Protein AF-X0LIC2-F1 (afdb_monomer_lite)

Structure (mmCIF, N/CA/C/O backbone):
data_AF-X0LIC2-F1
#
_entry.id   AF-X0LIC2-F1
#
loop_
_atom_site.group_PDB
_atom_site.id
_atom_site.type_symbol
_atom_site.label_atom_id
_atom_site.label_alt_id
_atom_site.label_comp_id
_atom_site.label_asym_id
_atom_site.label_entity_id
_atom_site.label_seq_id
_atom_site.pdbx_PDB_ins_code
_atom_site.Cartn_x
_atom_site.Cartn_y
_atom_site.Cartn_z
_atom_site.occupancy
_atom_site.B_iso_or_equiv
_atom_site.auth_seq_id
_atom_site.auth_comp_id
_atom_site.auth_asym_id
_atom_site.auth_atom_id
_atom_site.pdbx_PDB_model_num
ATOM 1 N N . MET A 1 1 ? 13.489 20.463 -41.783 1.00 58.34 1 MET A N 1
ATOM 2 C CA . MET A 1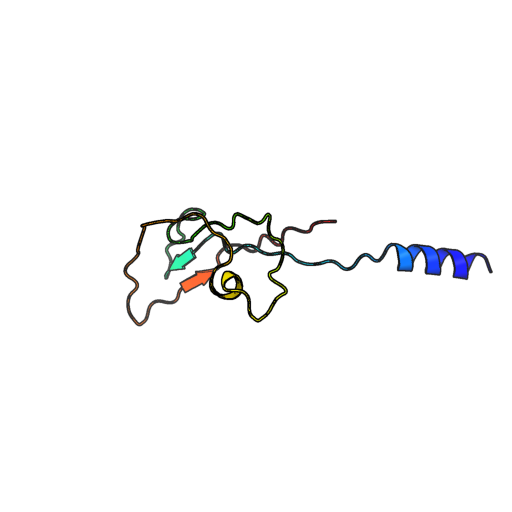 1 ? 14.360 19.390 -41.245 1.00 58.34 1 MET A CA 1
ATOM 3 C C . MET A 1 1 ? 14.728 19.588 -39.770 1.00 58.34 1 MET A C 1
ATOM 5 O O . MET A 1 1 ? 14.580 18.635 -39.029 1.00 58.34 1 MET A O 1
ATOM 9 N N . LYS A 1 2 ? 15.098 20.795 -39.300 1.00 63.19 2 LYS A N 1
ATOM 10 C CA . LYS A 1 2 ? 15.441 21.061 -37.877 1.00 63.19 2 LYS A CA 1
ATOM 11 C C . LYS A 1 2 ? 14.335 20.776 -36.843 1.00 63.19 2 LYS A C 1
ATOM 13 O O . LYS A 1 2 ? 14.632 20.377 -35.728 1.00 63.19 2 LYS A O 1
ATOM 18 N N .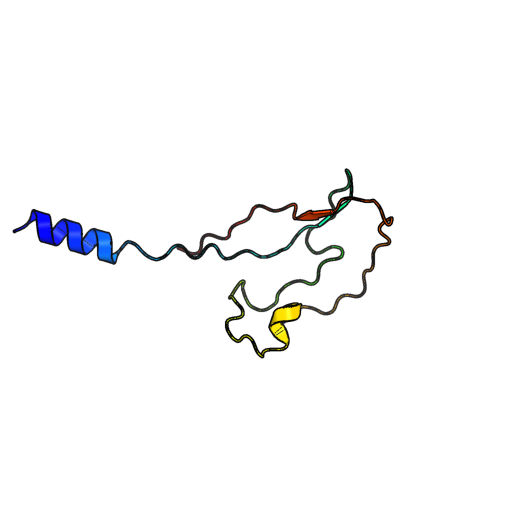 ILE A 1 3 ? 13.070 20.997 -37.203 1.00 74.62 3 ILE A N 1
ATOM 19 C CA . ILE A 1 3 ? 11.940 20.836 -36.269 1.00 74.62 3 ILE A CA 1
ATOM 20 C C . ILE A 1 3 ? 11.640 19.348 -36.028 1.00 74.62 3 ILE A C 1
ATOM 22 O O . ILE A 1 3 ? 11.375 18.941 -34.905 1.00 74.62 3 ILE A O 1
ATOM 26 N N . ALA A 1 4 ? 11.760 18.519 -37.070 1.00 74.62 4 ALA A N 1
ATOM 27 C CA . ALA A 1 4 ? 11.515 17.080 -36.985 1.00 74.62 4 ALA A CA 1
ATOM 28 C C . ALA A 1 4 ? 12.554 16.361 -36.108 1.00 74.62 4 ALA A C 1
ATOM 30 O O . ALA A 1 4 ? 12.197 15.480 -35.331 1.00 74.62 4 ALA A O 1
ATOM 31 N N . THR A 1 5 ? 13.826 16.771 -36.173 1.00 75.12 5 THR A N 1
ATOM 32 C CA . THR A 1 5 ? 14.882 16.239 -35.300 1.00 75.12 5 THR A CA 1
ATOM 33 C C . THR A 1 5 ? 14.695 16.634 -33.837 1.00 75.12 5 THR A C 1
ATOM 35 O O . THR A 1 5 ? 14.969 15.823 -32.958 1.00 75.12 5 THR A O 1
ATOM 38 N N . LEU A 1 6 ? 14.179 17.837 -33.561 1.00 81.00 6 LEU A N 1
ATOM 39 C CA . LEU A 1 6 ? 13.879 18.272 -32.194 1.00 81.00 6 LEU A CA 1
ATOM 40 C C . LEU A 1 6 ? 12.734 17.448 -31.577 1.00 81.00 6 LEU A C 1
ATOM 42 O O . LEU A 1 6 ? 12.837 17.005 -30.438 1.00 81.00 6 LEU A O 1
ATOM 46 N N . PHE A 1 7 ? 11.675 17.183 -32.347 1.00 79.50 7 PHE A N 1
ATOM 47 C CA . PHE A 1 7 ? 10.555 16.345 -31.902 1.00 79.50 7 PHE A CA 1
ATOM 48 C C . PHE A 1 7 ? 10.965 14.889 -31.648 1.00 79.50 7 PHE A C 1
ATOM 50 O O . PHE A 1 7 ? 10.571 14.313 -30.636 1.00 79.50 7 PHE A O 1
ATOM 57 N N . ALA A 1 8 ? 11.788 14.306 -32.524 1.00 79.56 8 ALA A N 1
ATOM 58 C CA . ALA A 1 8 ? 12.292 12.945 -32.341 1.00 79.56 8 ALA A CA 1
ATOM 59 C C . ALA A 1 8 ? 13.165 12.814 -31.078 1.00 79.56 8 ALA A C 1
ATOM 61 O O . ALA A 1 8 ? 13.050 11.828 -30.354 1.00 79.56 8 ALA A O 1
ATOM 62 N N . ALA A 1 9 ? 13.983 13.828 -30.772 1.00 77.62 9 ALA A N 1
ATOM 63 C CA . ALA A 1 9 ? 14.781 13.861 -29.547 1.00 77.62 9 ALA A CA 1
ATOM 64 C C . ALA A 1 9 ? 13.901 13.925 -28.285 1.00 77.62 9 ALA A C 1
ATOM 66 O O . ALA A 1 9 ? 14.150 13.192 -27.333 1.00 77.62 9 ALA A O 1
ATOM 67 N N . ILE A 1 10 ? 12.840 14.740 -28.291 1.00 77.62 10 ILE A N 1
ATOM 68 C CA . ILE A 1 10 ? 11.903 14.854 -27.159 1.00 77.62 10 ILE A CA 1
ATOM 69 C C . ILE A 1 10 ? 11.141 13.541 -26.933 1.00 77.62 10 ILE A C 1
ATOM 71 O O . ILE A 1 10 ? 10.981 13.121 -25.791 1.00 77.62 10 ILE A O 1
ATOM 75 N N . MET A 1 11 ? 10.714 12.855 -27.998 1.00 77.44 11 MET A N 1
ATOM 76 C CA . MET A 1 11 ? 10.057 11.549 -27.861 1.00 77.44 11 MET A CA 1
ATOM 77 C C . MET A 1 11 ? 11.005 10.447 -27.374 1.00 77.44 11 MET A C 1
ATOM 79 O O . MET A 1 11 ? 10.564 9.559 -26.655 1.00 77.44 11 MET A O 1
ATOM 83 N N . ALA A 1 12 ? 12.299 10.512 -27.697 1.00 71.50 12 ALA A N 1
ATOM 84 C CA . ALA A 1 12 ? 13.292 9.582 -27.152 1.00 71.50 12 ALA A CA 1
ATOM 85 C C . ALA A 1 12 ? 13.540 9.786 -25.641 1.00 71.50 12 ALA A C 1
ATOM 87 O O . ALA A 1 12 ? 13.962 8.860 -24.952 1.00 71.50 12 ALA A O 1
ATOM 88 N N . LEU A 1 13 ? 13.251 10.985 -25.123 1.00 65.94 13 LEU A N 1
ATOM 89 C CA . LEU A 1 13 ? 13.273 11.333 -23.698 1.00 65.94 13 LEU A CA 1
ATOM 90 C C . LEU A 1 13 ? 11.926 11.091 -22.999 1.00 65.94 13 LEU A C 1
ATOM 92 O O . LEU A 1 13 ? 11.841 11.271 -21.786 1.00 65.94 13 LEU A O 1
ATOM 96 N N . ALA A 1 14 ? 10.878 10.687 -23.724 1.00 63.50 14 ALA A N 1
ATOM 97 C CA . ALA A 1 14 ? 9.609 10.278 -23.132 1.00 63.50 14 ALA A CA 1
ATOM 98 C C . ALA A 1 14 ? 9.773 8.877 -22.526 1.00 63.50 14 ALA A C 1
ATOM 100 O O . ALA A 1 14 ? 9.336 7.869 -23.077 1.00 63.50 14 ALA A O 1
ATOM 101 N N . GLN A 1 15 ? 10.485 8.818 -21.406 1.00 56.75 15 GLN A N 1
ATOM 102 C CA . GLN A 1 15 ? 10.703 7.591 -20.659 1.00 56.75 15 GLN A CA 1
ATOM 103 C C . GLN A 1 15 ? 9.355 7.121 -20.112 1.00 56.75 15 GLN A C 1
ATOM 105 O O . GLN A 1 15 ? 8.527 7.917 -19.661 1.00 56.75 15 GLN A O 1
ATOM 110 N N . SER A 1 16 ? 9.109 5.818 -20.201 1.00 55.75 16 SER A N 1
ATOM 111 C CA . SER A 1 16 ? 7.933 5.186 -19.625 1.00 55.75 16 SER A CA 1
ATOM 112 C C . SER A 1 16 ? 7.936 5.422 -18.120 1.00 55.75 16 SER A C 1
ATOM 114 O O . SER A 1 16 ? 8.709 4.798 -17.398 1.00 55.75 16 SER A O 1
ATOM 116 N N . VAL A 1 17 ? 7.061 6.305 -17.647 1.00 56.62 17 VAL A N 1
ATOM 117 C CA . VAL A 1 17 ? 6.744 6.409 -16.227 1.00 56.62 17 VAL A CA 1
ATOM 118 C C . VAL A 1 17 ? 6.217 5.048 -15.785 1.00 56.62 17 VAL A C 1
ATOM 120 O O . VAL A 1 17 ? 5.082 4.678 -16.093 1.00 56.62 17 VAL A O 1
ATOM 123 N N . SER A 1 18 ? 7.029 4.303 -15.047 1.00 58.84 18 SER A N 1
ATOM 124 C CA . SER A 1 18 ? 6.556 3.139 -14.315 1.00 58.84 18 SER A CA 1
ATOM 125 C C . SER A 1 18 ? 6.220 3.593 -12.902 1.00 58.84 18 SER A C 1
ATOM 127 O O . SER A 1 18 ? 7.094 3.864 -12.082 1.00 58.84 18 SER A O 1
ATOM 129 N N . ALA A 1 19 ? 4.927 3.731 -12.615 1.00 63.88 19 ALA A N 1
ATOM 130 C CA . ALA A 1 19 ? 4.449 4.042 -11.276 1.00 63.88 19 ALA A CA 1
ATOM 131 C C . ALA A 1 19 ? 4.637 2.813 -10.367 1.00 63.88 19 ALA A C 1
ATOM 133 O O . ALA A 1 19 ? 3.717 2.012 -10.183 1.00 63.88 19 ALA A O 1
ATOM 134 N N . HIS A 1 20 ? 5.830 2.646 -9.794 1.00 77.38 20 HIS A N 1
ATOM 135 C CA . HIS A 1 20 ? 6.088 1.586 -8.825 1.00 77.38 20 HIS A CA 1
ATOM 136 C C . HIS A 1 20 ? 5.461 1.955 -7.477 1.00 77.38 20 HIS A C 1
ATOM 138 O O . HIS A 1 20 ? 5.738 3.009 -6.896 1.00 77.38 20 HIS A O 1
ATOM 144 N N . TYR A 1 21 ? 4.630 1.070 -6.927 1.00 75.81 21 TYR A N 1
ATOM 145 C CA . TYR A 1 21 ? 3.994 1.288 -5.631 1.00 75.81 21 TYR A CA 1
ATOM 146 C C . TYR A 1 21 ? 4.350 0.183 -4.638 1.00 75.81 21 TYR A C 1
ATOM 148 O O . TYR A 1 21 ? 4.318 -1.005 -4.953 1.00 75.81 21 TYR A O 1
ATOM 156 N N . THR A 1 22 ? 4.530 0.574 -3.376 1.00 84.38 22 THR A N 1
ATOM 157 C CA . THR A 1 22 ? 4.547 -0.360 -2.243 1.00 84.38 22 THR A CA 1
ATOM 158 C C . THR A 1 22 ? 3.307 -0.138 -1.369 1.00 84.38 22 THR A C 1
ATOM 160 O O . THR A 1 22 ? 2.818 0.984 -1.209 1.00 84.38 22 THR A O 1
ATOM 163 N N . PHE A 1 23 ? 2.706 -1.216 -0.862 1.00 87.62 23 PHE A N 1
ATOM 164 C CA . PHE A 1 23 ? 1.668 -1.148 0.171 1.00 87.62 23 PHE A CA 1
ATOM 165 C C . PHE A 1 23 ? 2.354 -1.049 1.534 1.00 87.62 23 PHE A C 1
ATOM 167 O O . PHE A 1 23 ? 3.010 -1.993 1.952 1.00 87.62 23 PHE A O 1
ATOM 174 N N . GLN A 1 24 ? 2.255 0.113 2.179 1.00 89.06 24 GLN A N 1
ATOM 175 C CA . GLN A 1 24 ? 3.022 0.416 3.394 1.00 89.06 24 GLN A CA 1
ATOM 176 C C . GLN A 1 24 ? 2.133 0.707 4.602 1.00 89.06 24 GLN A C 1
ATOM 178 O O . GLN A 1 24 ? 2.616 0.671 5.728 1.00 89.06 24 GLN A O 1
ATOM 183 N N . GLN A 1 25 ? 0.838 0.972 4.394 1.00 91.69 25 GLN A N 1
ATOM 184 C CA . GLN A 1 25 ? -0.036 1.427 5.468 1.00 91.69 25 GLN A CA 1
ATOM 185 C C . GLN A 1 25 ? -1.484 0.951 5.326 1.00 91.69 25 GLN A C 1
ATOM 187 O O . GLN A 1 25 ? -2.135 1.169 4.295 1.00 91.69 25 GLN A O 1
ATOM 192 N N . LEU A 1 26 ? -1.981 0.340 6.403 1.00 92.50 26 LEU A N 1
ATOM 193 C CA . LEU A 1 26 ? -3.323 -0.216 6.545 1.00 92.50 26 LEU A CA 1
ATOM 194 C C . LEU A 1 26 ? -4.199 0.755 7.341 1.00 92.50 26 LEU A C 1
ATOM 196 O O . LEU A 1 26 ? -3.788 1.241 8.395 1.00 92.50 26 LEU A O 1
ATOM 200 N N . SER A 1 27 ? -5.419 0.984 6.867 1.00 93.50 27 SER A N 1
ATOM 201 C CA . SER A 1 27 ? -6.493 1.552 7.683 1.00 93.50 27 SER A CA 1
ATOM 202 C C . SER A 1 27 ? -7.636 0.558 7.813 1.00 93.50 27 SER A C 1
ATOM 204 O O . SER A 1 27 ? -7.944 -0.148 6.853 1.00 93.50 27 SER A O 1
ATOM 206 N N . VAL A 1 28 ? -8.274 0.520 8.982 1.00 93.44 28 VAL A N 1
ATOM 207 C CA . VAL A 1 28 ? -9.483 -0.272 9.253 1.00 93.44 28 VAL A CA 1
ATOM 208 C C . VAL A 1 28 ? -10.506 0.639 9.925 1.00 93.44 28 VAL A C 1
ATOM 210 O O . VAL A 1 28 ? -10.246 1.191 10.996 1.00 93.44 28 VAL A O 1
ATOM 213 N N . GLY A 1 29 ? -11.666 0.828 9.291 1.00 90.50 29 GLY A N 1
ATOM 214 C CA . GLY A 1 29 ? -12.634 1.841 9.723 1.00 90.50 29 GLY A CA 1
ATOM 215 C C . GLY A 1 29 ? -12.013 3.245 9.739 1.00 90.50 29 GLY A C 1
ATOM 216 O O . GLY A 1 29 ? -11.489 3.701 8.727 1.00 90.50 29 GLY A O 1
ATOM 217 N N . SER A 1 30 ? -12.055 3.919 10.891 1.00 90.44 30 SER A N 1
ATOM 218 C CA . SER A 1 30 ? -11.440 5.239 11.110 1.00 90.44 30 SER A CA 1
ATOM 219 C C . SER A 1 30 ? -9.994 5.177 11.622 1.00 90.44 30 SER A C 1
ATOM 221 O O . SER A 1 30 ? -9.383 6.221 11.848 1.00 90.44 30 SER A O 1
ATOM 223 N N . THR A 1 31 ? -9.445 3.981 11.844 1.00 92.00 31 THR A N 1
ATOM 224 C CA . THR A 1 31 ? -8.115 3.800 12.433 1.00 92.00 31 THR A CA 1
ATOM 225 C C . THR A 1 31 ? -7.070 3.634 11.342 1.00 92.00 31 THR A C 1
ATOM 227 O O . THR A 1 31 ? -7.109 2.662 10.589 1.00 92.00 31 THR A O 1
ATOM 230 N N . LYS A 1 32 ? -6.108 4.558 11.297 1.00 93.25 32 LYS A N 1
ATOM 231 C CA . LYS A 1 32 ? -4.918 4.495 10.443 1.00 93.25 32 LYS A CA 1
ATOM 232 C C . LYS A 1 32 ? -3.746 3.934 11.245 1.00 93.25 32 LYS A C 1
ATOM 234 O O . LYS A 1 32 ? -3.311 4.563 12.207 1.00 93.25 32 LYS A O 1
ATOM 239 N N . TYR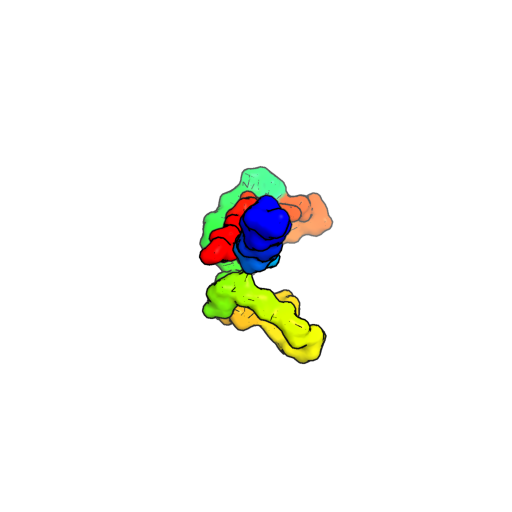 A 1 33 ? -3.236 2.766 10.863 1.00 93.44 33 TYR A N 1
ATOM 240 C CA . TYR A 1 33 ? -2.111 2.144 11.562 1.00 93.44 33 TYR A CA 1
ATOM 241 C C . TYR A 1 33 ? -0.764 2.746 11.127 1.00 93.44 33 TYR A C 1
ATOM 243 O O . TYR A 1 33 ? -0.650 3.255 10.009 1.00 93.44 33 TYR A O 1
ATOM 251 N N . PRO A 1 34 ? 0.270 2.705 11.983 1.00 93.06 34 PRO A N 1
ATOM 252 C CA . PRO A 1 34 ? 1.647 3.026 11.621 1.00 93.06 34 PRO A CA 1
ATOM 253 C C . PRO A 1 34 ? 2.155 2.281 10.380 1.00 93.06 34 PRO A C 1
ATOM 255 O O . PRO A 1 34 ? 1.677 1.201 10.027 1.00 93.06 34 PRO A O 1
ATOM 258 N N . VAL A 1 35 ? 3.153 2.870 9.721 1.00 91.19 35 VAL A N 1
ATOM 259 C CA . VAL A 1 35 ? 3.798 2.290 8.536 1.00 91.19 35 VAL A CA 1
ATOM 260 C C . VAL A 1 35 ? 4.373 0.911 8.871 1.00 91.19 35 VAL A C 1
ATOM 262 O O . VAL A 1 35 ? 5.014 0.720 9.902 1.00 91.19 35 VAL A O 1
ATOM 265 N N . PHE A 1 36 ? 4.092 -0.058 8.003 1.00 89.19 36 PHE A N 1
ATOM 266 C CA . PHE A 1 36 ? 4.407 -1.480 8.143 1.00 89.19 36 PHE A CA 1
ATOM 267 C C . PHE A 1 36 ? 3.834 -2.177 9.388 1.00 89.19 36 PHE A C 1
ATOM 269 O O . PHE A 1 36 ? 4.161 -3.337 9.633 1.00 89.19 36 PHE A O 1
ATOM 276 N N . GLN A 1 37 ? 2.934 -1.560 10.162 1.00 91.94 37 GLN A N 1
ATOM 277 C CA . GLN A 1 37 ? 2.175 -2.286 11.185 1.00 91.94 37 GLN A CA 1
ATOM 278 C C . GLN A 1 37 ? 1.101 -3.156 10.514 1.00 91.94 37 GLN A C 1
ATOM 280 O O . GLN A 1 37 ? 0.347 -2.678 9.668 1.00 91.94 37 GLN A O 1
ATOM 285 N N . 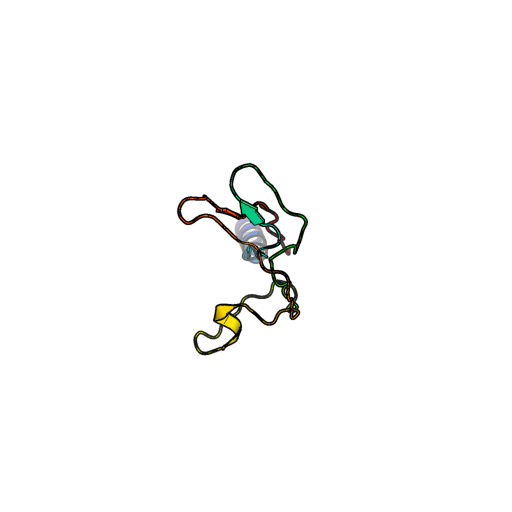TYR A 1 38 ? 1.075 -4.446 10.854 1.00 92.56 38 TYR A N 1
ATOM 286 C CA . TYR A 1 38 ? 0.262 -5.499 10.226 1.00 92.56 38 TYR A CA 1
ATOM 287 C C . TYR A 1 38 ? 0.509 -5.713 8.723 1.00 92.56 38 TYR A C 1
ATOM 289 O O . TYR A 1 38 ? -0.274 -6.373 8.041 1.00 92.56 38 TYR A O 1
ATOM 297 N N . ILE A 1 39 ? 1.605 -5.166 8.191 1.00 90.50 39 ILE A N 1
ATOM 298 C CA . ILE A 1 39 ? 2.015 -5.305 6.795 1.00 90.50 39 ILE A CA 1
ATOM 299 C C . ILE A 1 39 ? 3.454 -5.796 6.777 1.00 90.50 39 ILE A C 1
ATOM 301 O O . ILE A 1 39 ? 4.331 -5.236 7.430 1.00 90.50 39 ILE A O 1
ATOM 305 N N . ARG A 1 40 ? 3.721 -6.828 5.984 1.00 90.75 40 ARG A N 1
ATOM 306 C CA . ARG A 1 40 ? 5.088 -7.280 5.752 1.00 90.75 40 ARG A CA 1
ATOM 307 C C . ARG A 1 40 ? 5.777 -6.344 4.754 1.00 90.75 40 ARG A C 1
ATOM 309 O O . ARG A 1 40 ? 5.225 -6.054 3.695 1.00 90.75 40 ARG A O 1
ATOM 316 N N . GLN A 1 41 ? 6.967 -5.859 5.103 1.00 87.50 41 GLN A N 1
ATOM 317 C CA . GLN A 1 41 ? 7.726 -4.907 4.288 1.00 87.50 41 GLN A CA 1
ATOM 318 C C . GLN A 1 41 ? 8.462 -5.614 3.146 1.00 87.50 41 GLN A C 1
ATOM 320 O O . GLN A 1 41 ? 9.151 -6.606 3.382 1.00 87.50 41 GLN A O 1
ATOM 325 N N . ASN A 1 42 ? 8.340 -5.073 1.929 1.00 85.12 42 ASN A N 1
ATOM 326 C CA . ASN A 1 42 ? 9.071 -5.527 0.744 1.00 85.12 42 ASN A CA 1
ATOM 327 C C . ASN A 1 42 ? 10.574 -5.276 0.887 1.00 85.12 42 ASN A C 1
ATOM 329 O O . ASN A 1 42 ? 10.981 -4.172 1.245 1.00 85.12 42 ASN A O 1
ATOM 333 N N . LEU A 1 43 ? 11.376 -6.289 0.562 1.00 83.00 43 LEU A N 1
ATOM 334 C CA . LEU A 1 43 ? 12.839 -6.217 0.562 1.00 83.00 43 LEU A CA 1
ATOM 335 C C . LEU A 1 43 ? 13.430 -5.911 -0.822 1.00 83.00 43 LEU A C 1
ATOM 337 O O . LEU A 1 43 ? 14.599 -5.562 -0.927 1.00 83.00 43 LEU A O 1
ATOM 341 N N . ASN A 1 44 ? 12.630 -6.009 -1.885 1.00 77.38 44 ASN A N 1
ATOM 342 C CA . ASN A 1 44 ? 13.093 -5.900 -3.268 1.00 77.38 44 ASN A CA 1
ATOM 343 C C . ASN A 1 44 ? 12.864 -4.499 -3.870 1.00 77.38 44 ASN A C 1
ATOM 345 O O . ASN A 1 44 ? 12.205 -4.386 -4.901 1.00 77.38 44 ASN A O 1
ATOM 349 N N . TYR A 1 45 ? 13.295 -3.434 -3.180 1.00 75.12 45 TYR A N 1
ATOM 350 C CA . TYR A 1 45 ? 13.384 -2.046 -3.690 1.00 75.12 45 TYR A CA 1
ATOM 351 C C . TYR A 1 45 ? 12.259 -1.605 -4.655 1.00 75.12 45 TYR A C 1
ATOM 353 O O . TYR A 1 45 ? 12.511 -1.019 -5.699 1.00 75.12 45 TYR A O 1
ATOM 361 N N . ASN A 1 46 ? 11.001 -1.931 -4.334 1.00 77.88 46 ASN A N 1
ATOM 362 C CA . ASN A 1 46 ? 9.813 -1.613 -5.146 1.00 77.88 46 ASN A CA 1
ATOM 363 C C . ASN A 1 46 ? 9.781 -2.187 -6.591 1.00 77.88 46 ASN A C 1
ATOM 365 O O . ASN A 1 46 ? 8.873 -1.871 -7.362 1.00 77.88 46 ASN A O 1
ATOM 369 N N . SER A 1 47 ? 10.706 -3.080 -6.955 1.00 82.75 47 SER A N 1
ATOM 370 C CA . SER A 1 47 ? 10.750 -3.723 -8.274 1.00 82.75 47 SER A CA 1
ATOM 371 C C . SER A 1 47 ? 9.555 -4.665 -8.482 1.00 82.75 47 SER A C 1
ATOM 373 O O . SER A 1 47 ? 9.141 -5.341 -7.530 1.00 82.75 47 SER A O 1
ATOM 375 N N . PRO A 1 48 ? 8.953 -4.729 -9.687 1.00 84.00 48 PRO A N 1
ATOM 376 C CA . PRO A 1 48 ? 7.789 -5.563 -9.966 1.00 84.00 48 PRO A CA 1
ATOM 377 C C . PRO A 1 48 ? 8.185 -7.044 -9.975 1.00 84.00 48 PRO A C 1
ATOM 379 O O . PRO A 1 48 ? 9.307 -7.389 -10.329 1.00 84.00 48 PRO A O 1
ATOM 382 N N . VAL A 1 49 ? 7.263 -7.923 -9.571 1.00 87.69 49 VAL A N 1
ATOM 383 C CA . VAL A 1 49 ? 7.425 -9.357 -9.860 1.00 87.69 49 VAL A CA 1
ATOM 384 C C . VAL A 1 49 ? 6.839 -9.557 -11.248 1.00 87.69 49 VAL A C 1
ATOM 386 O O . VAL A 1 49 ? 5.684 -9.195 -11.466 1.00 87.69 49 VAL A O 1
ATOM 389 N N . THR A 1 50 ? 7.649 -10.034 -12.182 1.00 89.94 50 THR A N 1
ATOM 390 C CA . THR A 1 50 ? 7.273 -10.168 -13.597 1.00 89.94 50 THR A CA 1
ATOM 391 C C . THR A 1 50 ? 6.980 -11.609 -13.997 1.00 89.94 50 THR A C 1
ATOM 393 O O . THR A 1 50 ? 6.228 -11.833 -14.939 1.00 89.94 50 THR A O 1
ATOM 396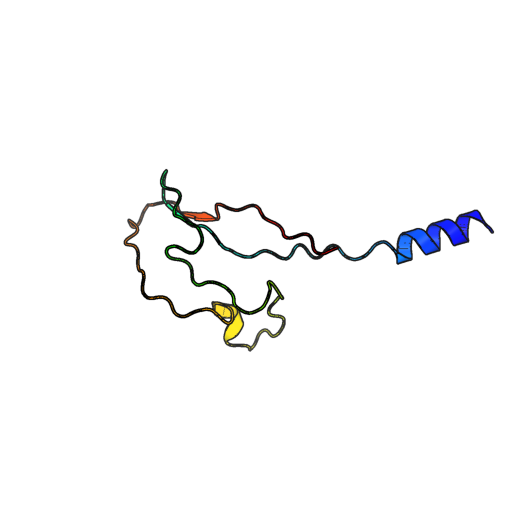 N N . ASP A 1 51 ? 7.552 -12.574 -13.279 1.00 92.00 51 ASP A N 1
ATOM 397 C CA . ASP A 1 51 ? 7.316 -14.001 -13.471 1.00 92.00 51 ASP A CA 1
ATOM 398 C C . ASP A 1 51 ? 6.005 -14.422 -12.794 1.00 92.00 51 ASP A C 1
ATOM 400 O O . ASP A 1 51 ? 5.853 -14.218 -11.588 1.00 92.00 51 ASP A O 1
ATOM 404 N N . LEU A 1 52 ? 5.079 -14.997 -13.575 1.00 92.56 52 LEU A N 1
ATOM 405 C CA . LEU A 1 52 ? 3.754 -15.441 -13.131 1.00 92.56 52 LEU A CA 1
ATOM 406 C C . LEU A 1 52 ? 3.754 -16.802 -12.410 1.00 92.56 52 LEU A C 1
ATOM 408 O O . LEU A 1 52 ? 2.760 -17.135 -11.761 1.00 92.56 52 LEU A O 1
ATOM 412 N N . ASP A 1 53 ? 4.868 -17.530 -12.442 1.00 95.44 53 ASP A N 1
ATOM 413 C CA . ASP A 1 53 ? 5.027 -18.800 -11.728 1.00 95.44 53 ASP A CA 1
ATOM 414 C C . ASP A 1 53 ? 5.824 -18.645 -10.416 1.00 95.44 53 ASP A C 1
ATOM 416 O O . ASP A 1 53 ? 5.941 -19.584 -9.623 1.00 95.44 53 ASP A O 1
ATOM 420 N N . SER A 1 54 ? 6.340 -17.443 -10.129 1.00 91.31 54 SER A N 1
ATOM 421 C CA . SER A 1 54 ? 7.108 -17.175 -8.912 1.00 91.31 54 SER A CA 1
ATOM 422 C C . SER A 1 54 ? 6.235 -17.166 -7.653 1.00 91.31 54 SER A C 1
ATOM 424 O O . SER A 1 54 ? 5.189 -16.513 -7.572 1.00 91.31 54 SER A O 1
ATOM 426 N N . HIS A 1 55 ? 6.733 -17.802 -6.588 1.00 89.44 55 HIS A N 1
ATOM 427 C CA . HIS A 1 55 ? 6.122 -17.736 -5.257 1.00 89.44 55 HIS A CA 1
ATOM 428 C C . HIS A 1 55 ? 5.991 -16.291 -4.736 1.00 89.44 55 HIS A C 1
ATOM 430 O O . HIS A 1 55 ? 5.076 -15.977 -3.963 1.00 89.44 55 HIS A O 1
ATOM 436 N N . ASP A 1 56 ? 6.858 -15.395 -5.210 1.00 89.00 56 ASP A N 1
ATOM 437 C CA . ASP A 1 56 ? 6.887 -13.986 -4.831 1.00 89.00 56 ASP A CA 1
ATOM 438 C C . ASP A 1 56 ? 5.678 -13.193 -5.339 1.00 89.00 56 ASP A C 1
ATOM 440 O O . ASP A 1 56 ? 5.436 -12.087 -4.863 1.00 89.00 56 ASP A O 1
ATOM 444 N N . LEU A 1 57 ? 4.853 -13.715 -6.248 1.00 89.00 57 LEU A N 1
ATOM 445 C CA . LEU A 1 57 ? 3.626 -13.015 -6.657 1.00 89.00 57 LEU A CA 1
ATOM 446 C C . LEU A 1 57 ? 2.619 -12.863 -5.524 1.00 89.00 57 LEU A C 1
ATOM 448 O O . LEU A 1 57 ? 1.844 -11.908 -5.502 1.00 89.00 57 LEU A O 1
ATOM 452 N N . ARG A 1 58 ? 2.611 -13.806 -4.578 1.00 88.00 58 ARG A N 1
ATOM 453 C CA . ARG A 1 58 ? 1.622 -13.826 -3.496 1.00 88.00 58 ARG A CA 1
ATOM 454 C C . ARG A 1 58 ? 1.849 -12.676 -2.531 1.00 88.00 58 ARG A C 1
ATOM 456 O O . ARG A 1 58 ? 0.902 -12.009 -2.124 1.00 88.00 58 ARG A O 1
ATOM 463 N N . CYS A 1 59 ? 3.099 -12.481 -2.119 1.00 84.88 59 CYS A N 1
ATOM 464 C CA . CYS A 1 59 ? 3.428 -11.494 -1.101 1.00 84.88 59 CYS A CA 1
ATOM 465 C C . CYS A 1 59 ? 4.735 -10.730 -1.341 1.00 84.88 59 CYS A C 1
ATOM 467 O O . CYS A 1 59 ? 5.057 -9.911 -0.500 1.00 84.88 59 CYS A O 1
ATOM 469 N N . LYS A 1 60 ? 5.451 -10.897 -2.455 1.00 82.31 60 LYS A N 1
ATOM 470 C CA . LYS A 1 60 ? 6.850 -10.461 -2.655 1.00 82.31 60 LYS A CA 1
ATOM 471 C C . LYS A 1 60 ? 7.828 -11.114 -1.658 1.00 82.31 60 LYS A C 1
ATOM 473 O O . LYS A 1 60 ? 7.393 -11.715 -0.672 1.00 82.31 60 LYS A O 1
ATOM 478 N N . PRO A 1 61 ? 9.149 -10.991 -1.877 1.00 78.56 61 PRO A N 1
ATOM 479 C CA . PRO A 1 61 ? 10.125 -11.249 -0.831 1.00 78.56 61 PRO A CA 1
ATOM 480 C C . PRO A 1 61 ? 9.954 -10.183 0.250 1.00 78.56 61 PRO A C 1
ATOM 482 O O . PRO A 1 61 ? 10.075 -8.980 -0.006 1.00 78.56 61 PRO A O 1
ATOM 485 N N . LEU A 1 62 ? 9.643 -10.620 1.463 1.00 79.06 62 LEU A N 1
ATOM 486 C CA . LEU A 1 62 ? 9.311 -9.727 2.561 1.00 79.06 62 LEU A CA 1
ATOM 487 C C . LEU A 1 62 ? 10.087 -10.072 3.820 1.00 79.06 62 LEU A C 1
ATOM 489 O O . LEU A 1 62 ? 10.479 -11.218 4.037 1.00 79.06 62 LEU A O 1
ATOM 493 N N . GLN A 1 63 ? 10.172 -9.098 4.719 1.00 81.12 63 GLN A N 1
ATOM 494 C CA . GLN A 1 63 ? 10.548 -9.363 6.101 1.00 81.12 63 GLN A CA 1
ATOM 495 C C . GLN A 1 63 ? 9.455 -10.176 6.803 1.00 81.12 63 GLN A C 1
ATOM 497 O O . GLN A 1 63 ? 8.271 -9.816 6.772 1.00 81.12 63 GLN A O 1
ATOM 502 N N . ALA A 1 64 ? 9.859 -11.275 7.445 1.00 82.00 64 ALA A N 1
ATOM 503 C CA . ALA A 1 64 ? 8.980 -12.047 8.309 1.00 82.00 64 ALA A CA 1
ATOM 504 C C . ALA A 1 64 ? 8.470 -11.158 9.451 1.00 82.00 64 ALA A C 1
ATOM 506 O O . ALA A 1 64 ? 9.229 -10.400 10.054 1.00 82.00 64 ALA A O 1
ATOM 507 N N . LYS A 1 65 ? 7.171 -11.245 9.736 1.00 87.38 65 LYS A N 1
ATOM 508 C CA . LYS A 1 65 ? 6.524 -10.430 10.760 1.00 87.38 65 LYS A CA 1
ATOM 509 C C . LYS A 1 65 ? 5.400 -11.213 11.421 1.00 87.38 65 LYS A C 1
ATOM 511 O O . LYS A 1 65 ? 4.618 -11.853 10.722 1.00 87.38 65 LYS A O 1
ATOM 516 N N . ASN A 1 66 ? 5.342 -11.144 12.749 1.00 88.31 66 ASN A N 1
ATOM 517 C CA . ASN A 1 66 ? 4.388 -11.873 13.585 1.00 88.31 66 ASN A CA 1
ATOM 518 C C . ASN A 1 66 ? 3.479 -10.910 14.360 1.00 88.31 66 ASN A C 1
ATOM 520 O O . ASN A 1 66 ? 3.306 -11.044 15.568 1.00 88.31 66 ASN A O 1
ATOM 524 N N . ASP A 1 67 ? 2.914 -9.917 13.677 1.00 90.88 67 ASP A N 1
ATOM 525 C CA . ASP A 1 67 ? 1.873 -9.062 14.233 1.00 90.88 67 ASP A CA 1
ATOM 526 C C . ASP A 1 67 ? 0.571 -9.261 13.454 1.00 90.88 67 ASP A C 1
ATOM 528 O O . ASP A 1 67 ? 0.428 -8.867 12.300 1.00 90.88 67 ASP A O 1
ATOM 532 N N . GLY A 1 68 ? -0.380 -9.941 14.089 1.00 90.69 68 GLY A N 1
ATOM 533 C CA . GLY A 1 68 ? -1.731 -10.117 13.567 1.00 90.69 68 GLY A CA 1
ATOM 534 C C . GLY A 1 68 ? -2.681 -9.059 14.119 1.00 90.69 68 GLY A C 1
ATOM 535 O O . GLY A 1 68 ? -2.483 -8.546 15.220 1.00 90.69 68 GLY A O 1
ATOM 536 N N . ILE A 1 69 ? -3.744 -8.773 13.370 1.00 92.38 69 ILE A N 1
ATOM 537 C CA . ILE A 1 69 ? -4.863 -7.938 13.812 1.00 92.38 69 ILE A CA 1
ATOM 538 C C . ILE A 1 69 ? -6.182 -8.684 13.605 1.00 92.38 69 ILE A C 1
ATOM 540 O O . ILE A 1 69 ? -6.385 -9.333 12.580 1.00 92.38 69 ILE A O 1
ATOM 544 N N . ILE A 1 70 ? -7.090 -8.576 14.576 1.00 92.75 70 ILE A N 1
ATOM 545 C CA . ILE A 1 70 ? -8.464 -9.068 14.452 1.00 92.75 70 ILE A CA 1
ATOM 546 C C . ILE A 1 70 ? -9.297 -7.978 13.774 1.00 92.75 70 ILE A C 1
ATOM 548 O O . ILE A 1 70 ? -9.411 -6.867 14.289 1.00 92.75 70 ILE A O 1
ATOM 552 N N . ILE A 1 71 ? -9.892 -8.303 12.628 1.00 90.69 71 ILE A N 1
ATOM 553 C CA . ILE A 1 71 ? -10.779 -7.412 11.875 1.00 90.69 71 ILE A CA 1
ATOM 554 C C . ILE A 1 71 ? -12.178 -8.027 11.879 1.00 90.69 71 ILE A C 1
ATOM 556 O O . ILE A 1 71 ? -12.348 -9.205 11.568 1.00 90.69 71 ILE A O 1
ATOM 560 N N . GLY A 1 72 ? -13.188 -7.236 12.243 1.00 92.06 72 GLY A N 1
ATOM 561 C CA . GLY A 1 72 ? -14.574 -7.691 12.219 1.00 92.06 72 GLY A CA 1
ATOM 562 C C . GLY A 1 72 ? -15.022 -8.022 10.795 1.00 92.06 72 GLY A C 1
ATOM 563 O O . GLY A 1 72 ? -14.685 -7.311 9.853 1.00 92.06 72 GLY A O 1
ATOM 564 N N . VAL A 1 73 ? -15.851 -9.056 10.634 1.00 87.56 73 VAL A N 1
ATOM 565 C CA . VAL A 1 73 ? -16.322 -9.590 9.333 1.00 87.56 73 VAL A CA 1
ATOM 566 C C . VAL A 1 73 ? -17.150 -8.614 8.470 1.00 87.56 73 VAL A C 1
ATOM 568 O O . VAL A 1 73 ? -17.675 -8.995 7.431 1.00 87.56 73 VAL A O 1
ATOM 571 N N . LYS A 1 74 ? -17.277 -7.349 8.882 1.00 90.81 74 LYS A N 1
ATOM 572 C CA . LYS A 1 74 ? -17.958 -6.263 8.155 1.00 90.81 74 LYS A CA 1
ATOM 573 C C . LYS A 1 74 ? -17.158 -4.956 8.136 1.00 90.81 74 LYS A C 1
ATOM 575 O O . LYS A 1 74 ? -17.677 -3.921 7.728 1.00 90.81 74 LYS A O 1
ATOM 580 N N . SER A 1 75 ? -15.923 -4.973 8.625 1.00 89.19 75 SER A N 1
ATOM 581 C CA . SER A 1 75 ? -15.072 -3.791 8.645 1.00 89.19 75 SER A CA 1
ATOM 582 C C . SER A 1 75 ? -14.489 -3.541 7.256 1.00 89.19 75 SER A C 1
ATOM 584 O O . SER A 1 75 ? -13.928 -4.443 6.637 1.00 89.19 75 SER A O 1
ATOM 586 N N . CYS A 1 76 ? -14.572 -2.299 6.781 1.00 89.12 76 CYS A N 1
ATOM 587 C CA . CYS A 1 76 ? -13.830 -1.874 5.599 1.00 89.12 76 CYS A CA 1
ATOM 588 C C . CYS A 1 76 ? -12.360 -1.656 5.965 1.00 89.12 76 CYS A C 1
ATOM 590 O O . CYS A 1 76 ? -12.057 -1.029 6.986 1.00 89.12 76 CYS A O 1
ATOM 592 N N . PHE A 1 77 ? -11.461 -2.127 5.106 1.00 90.62 77 PHE A N 1
ATOM 593 C CA . PHE A 1 77 ? -10.043 -1.806 5.172 1.00 90.62 77 PHE A CA 1
ATOM 594 C C . PHE A 1 77 ? -9.597 -1.122 3.884 1.00 90.62 77 PHE A C 1
ATOM 596 O O . PHE A 1 77 ? -10.184 -1.325 2.820 1.00 90.62 77 PHE A O 1
ATOM 603 N N . SER A 1 78 ? -8.562 -0.296 3.974 1.00 89.38 78 SER A N 1
ATOM 604 C CA . SER A 1 78 ? -8.024 0.406 2.815 1.00 89.38 78 SER A CA 1
ATOM 605 C C . SER A 1 78 ? -6.509 0.535 2.877 1.00 89.38 78 SER A C 1
ATOM 607 O O . SER A 1 78 ? -5.881 0.537 3.942 1.00 89.38 78 SER A O 1
ATOM 609 N N . LYS A 1 79 ? -5.919 0.664 1.687 1.00 83.88 79 LYS A N 1
ATOM 610 C CA . LYS A 1 79 ? -4.564 1.174 1.529 1.00 83.88 79 LYS A CA 1
ATOM 611 C C . LYS A 1 79 ? -4.577 2.678 1.746 1.00 83.88 79 LYS A C 1
ATOM 613 O O . LYS A 1 79 ? -5.316 3.388 1.072 1.00 83.88 79 LYS A O 1
ATOM 618 N N . THR A 1 80 ? -3.731 3.146 2.660 1.00 70.94 80 THR A N 1
ATOM 619 C CA . THR A 1 80 ? -3.772 4.552 3.093 1.00 70.94 80 THR A CA 1
ATOM 620 C C . THR A 1 80 ? -2.751 5.442 2.386 1.00 70.94 80 THR A C 1
ATOM 622 O O . THR A 1 80 ? -2.909 6.657 2.391 1.00 70.94 80 THR A O 1
ATOM 625 N N . ASP A 1 81 ? -1.746 4.864 1.719 1.00 61.62 81 ASP A N 1
ATOM 626 C CA . ASP A 1 81 ? -0.695 5.644 1.058 1.00 61.62 81 ASP A CA 1
ATOM 627 C C . ASP A 1 81 ? -0.835 5.711 -0.462 1.00 61.62 81 ASP A C 1
ATOM 629 O O . ASP A 1 81 ? -0.813 4.693 -1.155 1.00 61.62 81 ASP A O 1
ATOM 633 N N . ARG A 1 82 ? -0.871 6.943 -0.980 1.00 54.53 82 ARG A N 1
ATOM 634 C CA . ARG A 1 82 ? -0.680 7.299 -2.397 1.00 54.53 82 ARG A CA 1
ATOM 635 C C . ARG A 1 82 ? 0.769 7.704 -2.709 1.00 54.53 82 ARG A C 1
ATOM 637 O O . ARG A 1 82 ? 0.998 8.512 -3.601 1.00 54.53 82 ARG A O 1
ATOM 644 N N . HIS A 1 83 ? 1.763 7.151 -2.016 1.00 52.22 83 HIS A N 1
ATOM 645 C CA . HIS A 1 83 ? 3.154 7.305 -2.451 1.00 52.22 83 HIS A CA 1
ATOM 646 C C . HIS A 1 83 ? 3.414 6.389 -3.655 1.00 52.22 83 HIS A C 1
ATOM 648 O O . HIS A 1 83 ? 3.850 5.246 -3.515 1.00 52.22 83 HIS A O 1
ATOM 654 N N . ILE A 1 84 ? 3.075 6.889 -4.846 1.00 52.81 84 ILE A N 1
ATOM 655 C CA . ILE A 1 84 ? 3.710 6.457 -6.090 1.00 52.81 84 ILE A CA 1
ATOM 656 C C . ILE A 1 84 ? 5.143 6.974 -5.979 1.00 52.81 84 ILE A C 1
ATOM 658 O O . ILE A 1 84 ? 5.353 8.187 -5.948 1.00 52.81 84 ILE A O 1
ATOM 662 N N . LEU A 1 85 ? 6.109 6.071 -5.821 1.00 50.97 85 LEU A N 1
ATOM 663 C CA . LEU A 1 85 ? 7.504 6.447 -6.000 1.00 50.97 85 LEU A CA 1
ATOM 664 C C . LEU A 1 85 ? 7.681 6.585 -7.510 1.00 50.97 85 LEU A C 1
ATOM 666 O O . LEU A 1 85 ? 7.663 5.595 -8.237 1.00 50.97 85 LEU A O 1
ATOM 670 N N . TRP A 1 86 ? 7.711 7.832 -7.967 1.00 42.28 86 TRP A N 1
ATOM 671 C CA . TRP A 1 86 ? 8.137 8.173 -9.313 1.00 42.28 86 TRP A CA 1
ATOM 672 C C . TRP A 1 86 ? 9.648 7.984 -9.325 1.00 42.28 86 TRP A C 1
ATOM 674 O O . TRP A 1 86 ? 10.363 8.819 -8.777 1.00 42.28 86 TRP A O 1
ATOM 684 N N . ASP A 1 87 ? 10.111 6.853 -9.846 1.00 43.53 87 ASP A N 1
ATOM 685 C CA . ASP A 1 87 ? 11.505 6.745 -10.264 1.00 43.53 87 ASP A CA 1
ATOM 686 C C . ASP A 1 87 ? 11.564 7.375 -11.662 1.00 43.53 87 ASP A C 1
ATOM 688 O O . ASP A 1 87 ? 10.908 6.885 -12.588 1.00 43.53 87 ASP A O 1
ATOM 692 N N . SER A 1 88 ? 12.225 8.531 -11.751 1.00 41.16 88 SER A N 1
ATOM 693 C CA . SER A 1 88 ? 12.596 9.195 -13.008 1.00 41.16 88 SER A CA 1
ATOM 694 C C . SER A 1 88 ? 14.008 8.793 -13.390 1.00 41.16 88 SER A C 1
ATOM 696 O O . SER A 1 88 ? 14.856 8.739 -12.472 1.00 41.16 88 SER A O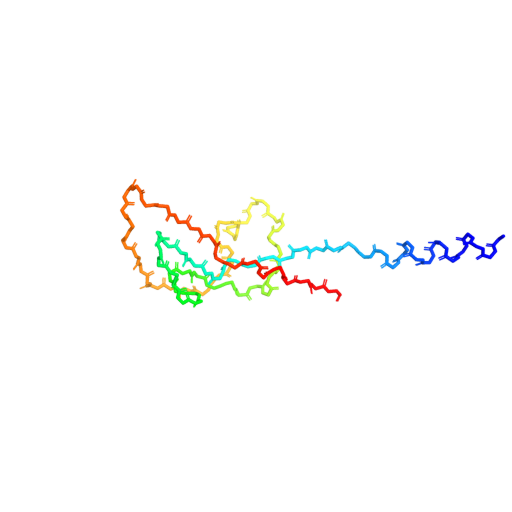 1
#

Secondary structure (DSSP, 8-state):
-HHHHHHHHHHHT-----EEE----EEETTEEPPTTTTSPPBSSTTPPP--TT-THHHH-SB----------TT--EEE----EEE--

InterPro domains:
  IPR049892 Auxiliary Activity family 9 [PTHR33353] (1-73)

pLDDT: mean 80.19, std 13.79, range [41.16, 95.44]

Sequence (88 aa):
MKIATLFAAIMALAQSVSAHYTFQQLSVGSTKYPVFQYIRQNLNYNSPVTDLDSHDLRCKPLQAKNDGIIIGVKSCFSKTDRHILWDS

Radius of gyration: 19.41 Å; chains: 1; bounding box: 33×40×56 Å

Organism: NCBI:txid1089449

Foldseek 3Di:
DVVVVVVVVVVVVPDPFDQQDDQFWKDKAPDTDPGCQQAFDAPPPSDDDPDPPDPCVVRHPTDDDDHDDDHPPPIDMDRDDPPRPGDD